Protein AF-Q4JC63-F1 (afdb_monomer)

Solvent-accessible surface area (backbone atoms only — not comparable to full-atom values): 6860 Å² total; per-residue (Å²): 134,85,79,78,85,53,69,30,47,38,35,41,40,44,40,76,60,57,65,34,38,39,34,43,74,89,70,50,71,50,76,41,52,54,60,48,74,43,83,38,58,51,82,35,49,37,39,39,36,45,57,88,90,58,54,30,30,42,72,90,38,87,38,49,62,48,80,42,77,36,60,62,81,32,77,45,44,39,34,47,56,77,83,72,80,74,92,60,97,65,76,84,79,72,63,57,68,63,59,49,51,53,54,50,52,52,51,52,51,54,57,56,62,73,75,112

pLDDT: mean 79.86, std 16.29, range [41.41, 94.75]

Mean predicted aligned error: 13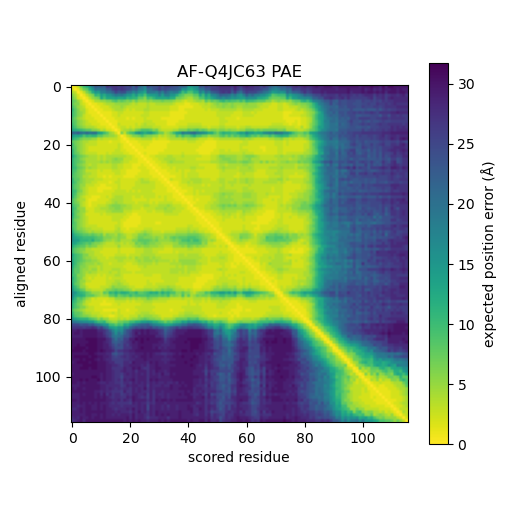.63 Å

Structure (mmCIF, N/CA/C/O backbone):
data_AF-Q4JC63-F1
#
_entry.id   AF-Q4JC63-F1
#
loop_
_atom_site.group_PDB
_atom_site.id
_atom_site.type_symbol
_atom_site.label_atom_id
_atom_site.label_alt_id
_atom_site.label_comp_id
_atom_site.label_asym_id
_atom_site.label_entity_id
_atom_site.label_seq_id
_atom_site.pdbx_PDB_ins_code
_atom_site.Cartn_x
_atom_site.Cartn_y
_atom_site.Cartn_z
_atom_site.occupancy
_atom_site.B_iso_or_equiv
_atom_site.auth_seq_id
_atom_site.auth_comp_id
_atom_site.auth_asym_id
_atom_site.auth_atom_id
_atom_site.pdbx_PDB_model_num
ATOM 1 N N . MET A 1 1 ? 24.803 -1.951 -22.164 1.00 42.22 1 MET A N 1
ATOM 2 C CA . MET A 1 1 ? 23.391 -1.746 -22.546 1.00 42.22 1 MET A CA 1
ATOM 3 C C . MET A 1 1 ? 22.654 -1.260 -21.311 1.00 42.22 1 MET A C 1
ATOM 5 O O . MET A 1 1 ? 22.538 -2.021 -20.363 1.00 42.22 1 MET A O 1
ATOM 9 N N . THR A 1 2 ? 22.259 0.009 -21.255 1.00 48.06 2 THR A N 1
ATOM 10 C CA . THR A 1 2 ? 21.401 0.523 -20.176 1.00 48.06 2 THR A CA 1
ATOM 11 C C . THR A 1 2 ? 19.957 0.215 -20.549 1.00 48.06 2 THR A C 1
ATOM 13 O O . THR A 1 2 ? 19.454 0.757 -21.531 1.00 48.06 2 THR A O 1
ATOM 16 N N . ALA A 1 3 ? 19.319 -0.710 -19.830 1.00 64.31 3 ALA A N 1
ATOM 17 C CA . ALA A 1 3 ? 17.908 -1.019 -20.036 1.00 64.31 3 ALA A CA 1
ATOM 18 C C . ALA A 1 3 ? 17.074 0.239 -19.752 1.00 64.31 3 ALA A C 1
ATOM 20 O O . ALA A 1 3 ? 17.228 0.861 -18.700 1.00 64.31 3 ALA A O 1
ATOM 21 N N . VAL A 1 4 ? 16.232 0.637 -20.707 1.00 70.69 4 V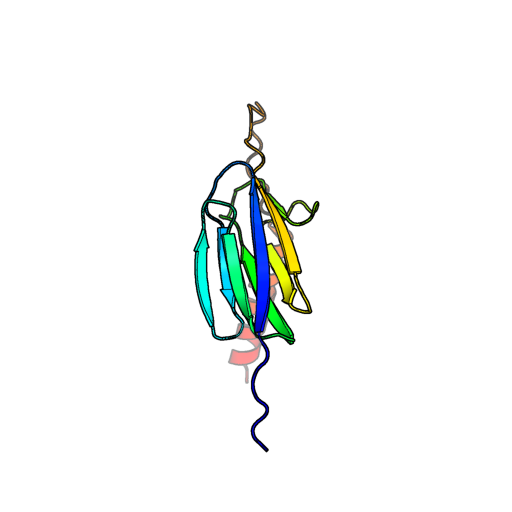AL A N 1
ATOM 22 C CA . VAL A 1 4 ? 15.282 1.735 -20.512 1.00 70.69 4 VAL A CA 1
ATOM 23 C C . VAL A 1 4 ? 14.217 1.240 -19.532 1.00 70.69 4 VAL A C 1
ATOM 25 O O . VAL A 1 4 ? 13.586 0.222 -19.820 1.00 70.69 4 VAL A O 1
ATOM 28 N N . PRO A 1 5 ? 14.024 1.894 -18.373 1.00 71.50 5 PRO A N 1
ATOM 29 C CA . PRO A 1 5 ? 12.995 1.482 -17.432 1.00 71.50 5 PRO A CA 1
ATOM 30 C C . PRO A 1 5 ? 11.616 1.651 -18.072 1.00 71.50 5 PRO A C 1
ATOM 32 O O . PRO A 1 5 ? 11.286 2.717 -18.593 1.00 71.50 5 PRO A O 1
ATOM 35 N N . THR A 1 6 ? 10.817 0.591 -18.033 1.00 88.38 6 THR A N 1
ATOM 36 C CA . THR A 1 6 ? 9.408 0.614 -18.425 1.00 88.38 6 THR A CA 1
ATOM 37 C C . THR A 1 6 ? 8.556 1.085 -17.250 1.00 88.38 6 THR A C 1
ATOM 39 O O . THR A 1 6 ? 8.883 0.839 -16.086 1.00 88.38 6 THR A O 1
ATOM 42 N N . TYR A 1 7 ? 7.469 1.793 -17.551 1.00 90.25 7 TYR A N 1
ATOM 43 C CA . TYR A 1 7 ? 6.519 2.307 -16.565 1.00 90.25 7 TYR A CA 1
ATOM 44 C C . TYR A 1 7 ? 5.124 1.775 -16.886 1.00 90.25 7 TYR A C 1
ATOM 46 O O . TYR A 1 7 ? 4.774 1.653 -18.059 1.00 90.25 7 TYR A O 1
ATOM 54 N N . VAL A 1 8 ? 4.354 1.463 -15.850 1.00 91.19 8 VAL A N 1
ATOM 55 C CA . VAL A 1 8 ? 2.973 0.974 -15.932 1.00 91.19 8 VAL A CA 1
ATOM 56 C C . VAL A 1 8 ? 2.078 1.777 -14.997 1.00 91.19 8 VAL A C 1
ATOM 58 O O . VAL A 1 8 ? 2.556 2.413 -14.049 1.00 91.19 8 VAL A O 1
ATOM 61 N N . ASP A 1 9 ? 0.778 1.752 -15.266 1.00 92.62 9 ASP A N 1
ATOM 62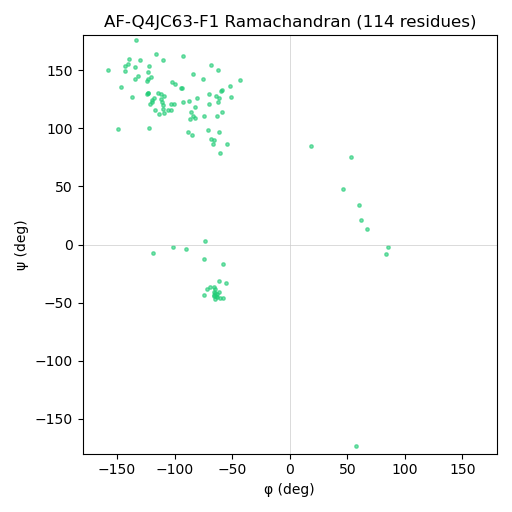 C CA . ASP A 1 9 ? -0.199 2.449 -14.448 1.00 92.62 9 ASP A CA 1
ATOM 63 C C . ASP A 1 9 ? -0.543 1.651 -13.182 1.00 92.62 9 ASP A C 1
ATOM 65 O O . ASP A 1 9 ? -0.956 0.492 -13.221 1.00 92.62 9 ASP A O 1
ATOM 69 N N . LEU A 1 10 ? -0.412 2.307 -12.031 1.00 93.38 10 LEU A N 1
ATOM 70 C CA . LEU A 1 10 ? -0.931 1.847 -10.751 1.00 93.38 10 LEU A CA 1
ATOM 71 C C . LEU A 1 10 ? -2.154 2.680 -10.384 1.00 93.38 10 LEU A C 1
ATOM 73 O O . LEU A 1 10 ? -2.041 3.875 -10.098 1.00 93.38 10 LEU A O 1
ATOM 77 N N . LYS A 1 11 ? -3.317 2.039 -10.306 1.00 94.75 11 LYS A N 1
ATOM 78 C CA . LYS A 1 11 ? -4.551 2.660 -9.827 1.00 94.75 11 LYS A CA 1
ATOM 79 C C . LYS A 1 11 ? -4.821 2.254 -8.384 1.00 94.75 11 LYS A C 1
ATOM 81 O O . LYS A 1 11 ? -5.016 1.080 -8.085 1.00 94.75 11 LYS A O 1
ATOM 86 N N . VAL A 1 12 ? -4.903 3.233 -7.491 1.00 93.69 12 VAL A N 1
ATOM 87 C CA . VAL A 1 12 ? -5.311 3.022 -6.099 1.00 93.69 12 VAL A CA 1
ATOM 88 C C . VAL A 1 12 ? -6.690 3.630 -5.911 1.00 93.69 12 VAL A C 1
ATOM 90 O O . VAL A 1 12 ? -6.862 4.842 -6.009 1.00 93.69 12 VAL A O 1
ATOM 93 N N . ILE A 1 13 ? -7.684 2.785 -5.668 1.00 93.94 13 ILE A N 1
ATOM 94 C CA . ILE A 1 13 ? -9.072 3.175 -5.431 1.00 93.94 13 ILE A CA 1
ATOM 95 C C . ILE A 1 13 ? -9.269 3.320 -3.925 1.00 93.94 13 ILE A C 1
ATOM 97 O O . ILE A 1 13 ? -9.042 2.367 -3.186 1.00 93.94 13 ILE A O 1
ATOM 101 N N . VAL A 1 14 ? -9.692 4.501 -3.471 1.00 92.94 14 VAL A N 1
ATOM 102 C CA . VAL A 1 14 ? -9.893 4.797 -2.045 1.00 92.94 14 VAL A CA 1
ATOM 103 C C . VAL A 1 14 ? -11.375 5.023 -1.771 1.00 92.94 14 VAL A C 1
ATOM 105 O O . VAL A 1 14 ? -11.945 6.030 -2.186 1.00 92.94 14 VAL A O 1
ATOM 108 N N . ASN A 1 15 ? -11.987 4.104 -1.028 1.00 91.44 15 ASN A N 1
ATOM 109 C CA . ASN A 1 15 ? -13.388 4.167 -0.626 1.00 91.44 15 ASN A CA 1
ATOM 110 C C . ASN A 1 15 ? -13.508 4.624 0.832 1.00 91.44 15 ASN A C 1
ATOM 112 O O . ASN A 1 15 ? -12.743 4.189 1.694 1.00 91.44 15 ASN A O 1
ATOM 116 N N . ASN A 1 16 ? -14.498 5.476 1.116 1.00 83.38 16 ASN A N 1
ATOM 117 C CA . ASN A 1 16 ? -14.779 6.042 2.445 1.00 83.38 16 ASN A CA 1
ATOM 118 C C . ASN A 1 16 ? -13.656 6.907 3.053 1.00 83.38 16 ASN A C 1
ATOM 120 O O . ASN A 1 16 ? -13.667 7.159 4.255 1.00 83.38 16 ASN A O 1
ATOM 124 N N . GLY A 1 17 ? -12.757 7.418 2.200 1.00 72.50 17 GLY A N 1
ATOM 125 C CA . GLY A 1 17 ? -12.014 8.668 2.392 1.00 72.50 17 GLY A CA 1
ATOM 126 C C . GLY A 1 17 ? -11.247 8.810 3.706 1.00 72.50 17 GLY A C 1
ATOM 127 O O . GLY A 1 17 ? -11.633 9.598 4.566 1.00 72.50 17 GLY A O 1
ATOM 128 N N . SER A 1 18 ? -10.111 8.125 3.818 1.00 80.81 18 SER A N 1
ATOM 129 C CA . SER A 1 18 ? -9.074 8.438 4.804 1.00 80.81 18 SER A CA 1
ATOM 130 C C . SER A 1 18 ? -7.703 8.438 4.127 1.00 80.81 18 SER A C 1
ATOM 132 O O . SER A 1 18 ? -7.589 8.201 2.924 1.00 80.81 18 SER A O 1
ATOM 134 N N . ASN A 1 19 ? -6.667 8.788 4.882 1.00 89.81 19 ASN A N 1
ATOM 135 C CA . ASN A 1 19 ? -5.321 8.909 4.352 1.00 89.81 19 ASN A CA 1
ATOM 136 C C . ASN A 1 19 ? -4.763 7.523 3.997 1.00 89.81 19 ASN A C 1
ATOM 138 O O . ASN A 1 19 ? -4.792 6.626 4.828 1.00 89.81 19 ASN A O 1
ATOM 142 N N . VAL A 1 20 ? -4.241 7.351 2.791 1.00 93.00 20 VAL A N 1
ATOM 143 C CA . VAL A 1 20 ? -3.534 6.149 2.344 1.00 93.00 20 VAL A CA 1
ATOM 144 C C . VAL A 1 20 ? -2.132 6.581 1.968 1.00 93.00 20 VAL A C 1
ATOM 146 O O . VAL A 1 20 ? -1.963 7.464 1.128 1.00 93.00 20 VAL A O 1
ATOM 149 N N . GLN A 1 21 ? -1.130 5.982 2.595 1.00 94.44 21 GLN A N 1
ATOM 150 C CA . GLN A 1 21 ? 0.260 6.213 2.244 1.00 94.44 21 GLN A CA 1
ATOM 151 C C . GLN A 1 21 ? 0.712 5.138 1.256 1.00 94.44 21 GLN A C 1
ATOM 153 O O . GLN A 1 21 ? 0.446 3.953 1.429 1.00 94.44 21 GLN A O 1
ATOM 158 N N . ILE A 1 22 ? 1.395 5.571 0.207 1.00 94.31 22 ILE A N 1
ATOM 159 C CA . ILE A 1 22 ? 1.952 4.732 -0.846 1.00 94.31 22 ILE A CA 1
ATOM 160 C C . ILE A 1 22 ? 3.449 5.001 -0.854 1.00 94.31 22 ILE A C 1
ATOM 162 O O . ILE A 1 22 ? 3.861 6.145 -1.024 1.00 94.31 22 ILE A O 1
ATOM 166 N N . ARG A 1 23 ? 4.266 3.973 -0.647 1.00 94.31 23 ARG A N 1
ATOM 167 C CA . ARG A 1 23 ? 5.727 4.043 -0.704 1.00 94.31 23 ARG A CA 1
ATOM 168 C C . ARG A 1 23 ? 6.229 3.197 -1.865 1.00 94.31 23 ARG A C 1
ATOM 170 O O . ARG A 1 23 ? 5.855 2.035 -1.991 1.00 94.31 23 ARG A O 1
ATOM 177 N N . PHE A 1 24 ? 7.087 3.786 -2.680 1.00 91.56 24 PHE A N 1
ATOM 178 C CA . PHE A 1 24 ? 7.695 3.156 -3.844 1.00 91.56 24 PHE A CA 1
ATOM 179 C C . PHE A 1 24 ? 9.047 2.523 -3.479 1.00 91.56 2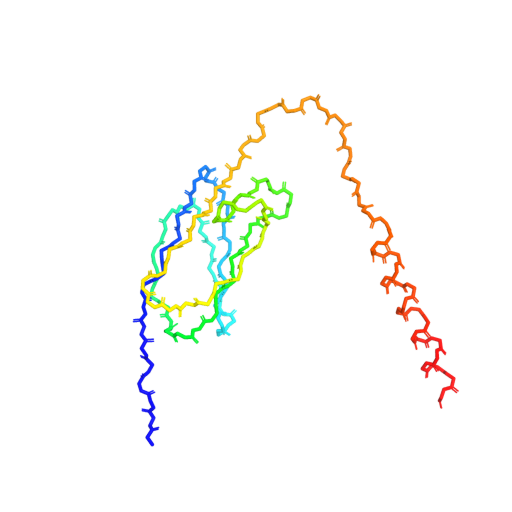4 PHE A C 1
ATOM 18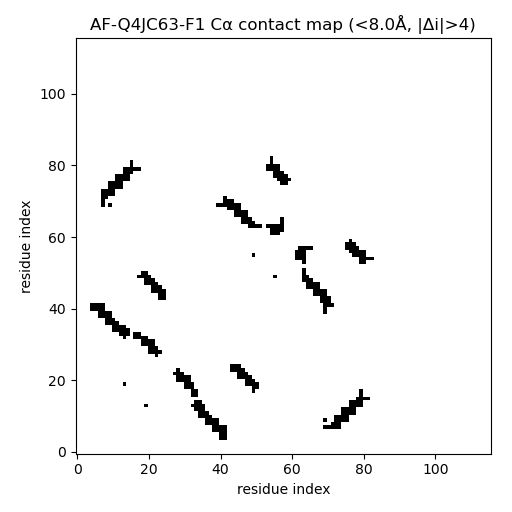1 O O . PHE A 1 24 ? 9.650 2.851 -2.453 1.00 91.56 24 PHE A O 1
ATOM 188 N N . ASP A 1 25 ? 9.530 1.621 -4.330 1.00 87.81 25 ASP A N 1
ATOM 189 C CA . ASP A 1 25 ? 10.809 0.908 -4.198 1.00 87.81 25 ASP A CA 1
ATOM 190 C C . ASP A 1 25 ? 12.026 1.837 -4.045 1.00 87.81 25 ASP A C 1
ATOM 192 O O . ASP A 1 25 ? 12.964 1.540 -3.309 1.00 87.81 25 ASP A O 1
ATOM 196 N N . ASN A 1 26 ? 11.984 3.004 -4.685 1.00 85.31 26 ASN A N 1
ATOM 197 C CA . ASN A 1 26 ? 13.004 4.046 -4.603 1.00 85.31 26 ASN A CA 1
ATOM 198 C C . ASN A 1 26 ? 13.005 4.821 -3.266 1.00 85.31 26 ASN A C 1
ATOM 200 O O . ASN A 1 26 ? 13.753 5.787 -3.120 1.00 85.31 26 ASN A O 1
ATOM 204 N N . GLY A 1 27 ? 12.147 4.446 -2.311 1.00 85.81 27 GLY A N 1
ATOM 205 C CA . GLY A 1 27 ? 12.014 5.072 -0.994 1.00 85.81 27 GLY A CA 1
ATOM 206 C C . GLY A 1 27 ? 11.128 6.321 -0.959 1.00 85.81 27 GLY A C 1
ATOM 207 O O . GLY A 1 27 ? 10.804 6.802 0.130 1.00 85.81 27 GLY A O 1
ATOM 208 N N . SER A 1 28 ? 10.696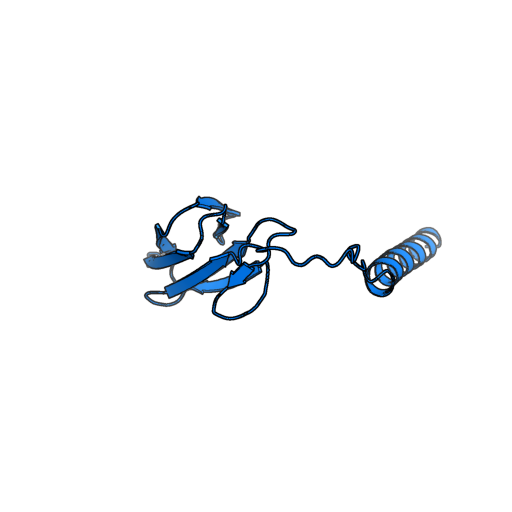 6.837 -2.113 1.00 90.44 28 SER A N 1
ATOM 209 C CA . SER A 1 28 ? 9.736 7.942 -2.170 1.00 90.44 28 SER A CA 1
ATOM 210 C C . SER A 1 28 ? 8.360 7.498 -1.676 1.00 90.44 28 SER A C 1
ATOM 212 O O . SER A 1 28 ? 8.012 6.315 -1.717 1.00 90.44 28 SER A O 1
ATOM 214 N N . TYR A 1 29 ? 7.566 8.444 -1.178 1.00 93.50 29 TYR A N 1
ATOM 215 C CA . TYR A 1 29 ? 6.212 8.161 -0.726 1.00 93.50 29 TYR A CA 1
ATOM 216 C C . TYR A 1 29 ? 5.257 9.305 -1.050 1.00 93.50 29 TYR A C 1
ATOM 218 O O . TYR A 1 29 ? 5.654 10.466 -1.140 1.00 93.50 29 TYR A O 1
ATOM 226 N N . ILE A 1 30 ? 3.983 8.962 -1.190 1.00 93.81 30 ILE A N 1
ATOM 227 C CA . ILE A 1 30 ? 2.880 9.893 -1.388 1.00 93.81 30 ILE A CA 1
ATOM 228 C C . ILE A 1 30 ? 1.718 9.515 -0.478 1.00 93.81 30 ILE A C 1
ATOM 230 O O . ILE A 1 30 ? 1.555 8.359 -0.092 1.00 93.81 30 ILE A O 1
ATOM 234 N N . SER A 1 31 ? 0.919 10.508 -0.113 1.00 94.25 31 SER A N 1
ATOM 235 C CA . SER A 1 31 ? -0.274 10.333 0.701 1.00 94.25 31 SER A CA 1
ATOM 236 C C . SER A 1 31 ? -1.484 10.773 -0.108 1.00 94.25 31 SER A C 1
ATOM 238 O O . SER A 1 31 ? -1.507 11.899 -0.605 1.00 94.25 31 SER A O 1
ATOM 240 N N . ILE A 1 32 ? -2.486 9.909 -0.234 1.00 94.06 32 ILE A N 1
ATOM 241 C CA . ILE A 1 32 ? -3.728 10.205 -0.950 1.00 94.06 32 ILE A CA 1
ATOM 242 C C . ILE A 1 32 ? -4.944 10.037 -0.054 1.00 94.06 32 ILE A C 1
ATOM 244 O O . ILE A 1 32 ? -4.934 9.261 0.894 1.00 94.06 32 ILE A O 1
ATOM 248 N N . LYS A 1 33 ? -6.016 10.764 -0.369 1.00 90.94 33 LYS A N 1
ATOM 249 C CA . LYS A 1 33 ? -7.318 10.652 0.315 1.00 90.94 33 LYS A CA 1
ATOM 250 C C . LYS A 1 33 ? -8.455 10.232 -0.618 1.00 90.94 33 LYS A C 1
ATOM 252 O O . LYS A 1 33 ? -9.568 9.991 -0.162 1.00 90.94 33 LYS A O 1
ATOM 257 N N . SER A 1 34 ? -8.179 10.166 -1.916 1.00 91.94 34 SER A N 1
ATOM 258 C CA . SER A 1 34 ? -9.129 9.837 -2.974 1.00 91.94 34 SER A CA 1
ATOM 259 C C . SER A 1 34 ? -8.465 8.941 -4.008 1.00 91.94 34 SER A C 1
ATOM 261 O O . SER A 1 34 ? -7.236 8.912 -4.120 1.00 91.94 34 SER A O 1
ATOM 263 N N . SER A 1 35 ? -9.290 8.229 -4.772 1.00 94.06 35 SER A N 1
ATOM 264 C CA . SER A 1 35 ? -8.830 7.365 -5.855 1.00 94.06 35 SER A CA 1
ATOM 265 C C . SER A 1 35 ? -7.883 8.114 -6.791 1.00 94.06 35 SER A C 1
ATOM 267 O O . SER A 1 35 ? -8.212 9.202 -7.259 1.00 94.06 35 SER A O 1
ATOM 269 N N . SER A 1 36 ? -6.704 7.545 -7.020 1.00 94.00 36 SER A N 1
ATOM 270 C CA . SER A 1 36 ? -5.607 8.176 -7.756 1.00 94.00 36 SER A CA 1
ATOM 271 C C . SER A 1 36 ? -4.900 7.156 -8.644 1.00 94.00 36 SER A C 1
ATOM 273 O O . SER A 1 36 ? -4.929 5.955 -8.367 1.00 94.00 36 SER A O 1
ATOM 275 N N . GLN A 1 37 ? -4.264 7.640 -9.708 1.00 94.25 37 GLN A N 1
ATOM 276 C CA . GLN A 1 37 ? -3.481 6.833 -10.639 1.00 94.25 37 GLN A CA 1
ATOM 277 C C . GLN A 1 37 ? -2.058 7.386 -10.727 1.00 94.25 37 GLN A C 1
ATOM 279 O O . GLN A 1 37 ? -1.865 8.602 -10.714 1.00 94.25 37 GLN A O 1
ATOM 284 N N . PHE A 1 38 ? -1.077 6.488 -10.796 1.00 90.69 38 PHE A N 1
ATOM 285 C CA . PHE A 1 38 ? 0.345 6.814 -10.806 1.00 90.69 38 PHE A CA 1
ATOM 286 C C . PHE A 1 38 ? 1.070 6.024 -11.885 1.00 90.69 38 PHE A C 1
ATOM 288 O O . PHE A 1 38 ? 0.818 4.834 -12.041 1.00 90.69 38 PHE A O 1
ATOM 295 N N . LEU A 1 39 ? 2.041 6.659 -12.537 1.00 91.69 39 LEU A N 1
ATOM 296 C CA . LEU A 1 39 ? 3.032 5.946 -13.335 1.00 91.69 39 LEU A CA 1
ATOM 297 C C . LEU A 1 39 ? 4.125 5.415 -12.412 1.00 91.69 39 LEU A C 1
ATOM 299 O O . LEU A 1 39 ? 4.824 6.185 -11.749 1.00 91.69 39 LEU A O 1
ATOM 303 N N . VAL A 1 40 ? 4.266 4.096 -12.372 1.00 91.19 40 VAL A N 1
ATOM 304 C CA . VAL A 1 40 ? 5.217 3.389 -11.511 1.00 91.19 40 VAL A CA 1
ATOM 305 C C . VAL A 1 40 ? 6.122 2.530 -12.377 1.00 91.19 40 VAL A C 1
ATOM 307 O O . VAL A 1 40 ? 5.722 2.060 -13.438 1.00 91.19 40 VAL A O 1
ATOM 310 N N . ARG A 1 41 ? 7.372 2.344 -11.955 1.00 90.00 41 ARG A N 1
ATOM 311 C CA . ARG A 1 41 ? 8.315 1.472 -12.658 1.00 90.00 41 ARG A CA 1
ATOM 312 C C . ARG A 1 41 ? 7.757 0.043 -12.718 1.00 90.00 41 ARG A C 1
ATOM 314 O O . ARG A 1 41 ? 7.322 -0.482 -11.694 1.00 90.00 41 ARG A O 1
ATOM 321 N N . ASN A 1 42 ? 7.785 -0.580 -13.892 1.00 90.06 42 ASN A N 1
ATOM 322 C CA . ASN A 1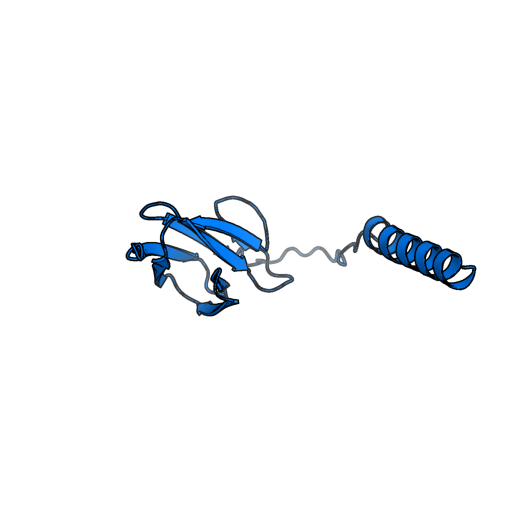 42 ? 7.423 -1.988 -14.038 1.00 90.06 42 ASN A CA 1
ATOM 323 C C . ASN A 1 42 ? 8.387 -2.875 -13.237 1.00 90.06 42 ASN A C 1
ATOM 325 O O . ASN A 1 42 ? 9.554 -2.520 -13.067 1.00 90.06 42 ASN A O 1
ATOM 329 N N . ASP A 1 43 ? 7.904 -4.020 -12.758 1.00 89.00 43 ASP A N 1
ATOM 330 C CA . ASP A 1 43 ? 8.690 -4.982 -11.976 1.00 89.00 43 ASP A CA 1
ATOM 331 C C . ASP A 1 43 ? 9.253 -4.387 -10.670 1.00 89.00 43 ASP A C 1
ATOM 333 O O . ASP A 1 43 ? 10.345 -4.737 -10.215 1.00 89.00 43 ASP A O 1
ATOM 337 N N . SER A 1 44 ? 8.501 -3.469 -10.055 1.00 90.31 44 SER A N 1
ATOM 338 C CA . SER A 1 44 ? 8.847 -2.835 -8.779 1.00 90.31 44 SER A CA 1
ATOM 339 C C . SER A 1 44 ? 7.843 -3.170 -7.677 1.00 90.31 44 SER A C 1
ATOM 341 O O . SER A 1 44 ? 6.735 -3.646 -7.932 1.00 90.31 44 SER A O 1
ATOM 343 N N . TYR A 1 45 ? 8.232 -2.921 -6.427 1.00 91.06 45 TYR A N 1
ATOM 344 C CA . TYR A 1 45 ? 7.349 -3.089 -5.277 1.00 91.06 45 TYR A CA 1
ATOM 345 C C . TYR A 1 45 ? 6.771 -1.756 -4.821 1.00 91.06 45 TYR A C 1
ATOM 347 O O . TYR A 1 45 ? 7.481 -0.755 -4.696 1.00 91.06 45 TYR A O 1
ATOM 355 N N . VAL A 1 46 ? 5.482 -1.775 -4.500 1.00 93.31 46 VAL A N 1
ATOM 356 C CA . VAL A 1 46 ? 4.780 -0.657 -3.880 1.00 93.31 46 VAL A CA 1
ATOM 357 C C . VAL A 1 46 ? 4.155 -1.114 -2.572 1.00 93.31 46 VAL A C 1
ATOM 359 O O . VAL A 1 46 ? 3.463 -2.129 -2.502 1.00 93.31 46 VAL A O 1
ATOM 362 N N . TYR A 1 47 ? 4.398 -0.337 -1.527 1.00 93.69 47 TYR A N 1
ATOM 363 C CA . TYR A 1 47 ? 3.880 -0.562 -0.189 1.00 93.69 47 TYR A CA 1
ATOM 364 C C . TYR A 1 47 ? 2.735 0.407 0.058 1.00 93.69 47 TYR A C 1
ATOM 366 O O . TYR A 1 47 ? 2.920 1.621 0.002 1.00 93.69 47 TYR A O 1
ATOM 374 N N . ILE A 1 48 ? 1.556 -0.124 0.343 1.00 93.81 48 ILE A N 1
ATOM 375 C CA . ILE A 1 48 ? 0.350 0.652 0.613 1.00 93.81 48 ILE A CA 1
ATOM 376 C C . ILE A 1 48 ? 0.009 0.463 2.081 1.00 93.81 48 ILE A C 1
ATOM 378 O O . ILE A 1 48 ? -0.113 -0.666 2.550 1.00 93.81 48 ILE A O 1
ATOM 382 N N . THR A 1 49 ? -0.134 1.559 2.814 1.00 92.50 49 THR A N 1
ATOM 383 C CA . THR A 1 49 ? -0.440 1.544 4.242 1.00 92.50 49 THR A CA 1
ATOM 384 C C . THR A 1 49 ? -1.584 2.491 4.566 1.00 92.50 49 THR A C 1
ATOM 386 O O . THR A 1 49 ? -1.743 3.562 3.975 1.00 92.50 49 THR A O 1
ATOM 389 N N . THR A 1 50 ? -2.399 2.093 5.534 1.00 90.81 50 THR A N 1
ATOM 390 C CA . THR A 1 50 ? -3.436 2.929 6.136 1.00 90.81 50 THR A CA 1
ATOM 391 C C . THR A 1 50 ? -3.049 3.292 7.574 1.00 90.81 50 THR A C 1
ATOM 393 O O . THR A 1 50 ? -2.217 2.612 8.179 1.00 90.81 50 THR A O 1
ATOM 396 N N . PRO A 1 51 ? -3.614 4.370 8.149 1.00 86.31 51 PRO A N 1
ATOM 397 C CA . PRO A 1 51 ? -3.363 4.772 9.523 1.00 86.31 51 PRO A CA 1
ATOM 398 C C . PRO A 1 51 ? -3.569 3.623 10.508 1.00 86.31 51 PRO A C 1
ATOM 400 O O . PRO A 1 51 ? -4.557 2.891 10.437 1.00 86.31 51 PRO A O 1
ATOM 403 N N . ILE A 1 52 ? -2.651 3.498 11.463 1.00 80.06 52 ILE A N 1
ATOM 404 C CA . ILE A 1 52 ? -2.769 2.526 12.551 1.00 80.06 52 ILE A CA 1
ATOM 405 C C . ILE A 1 52 ? -4.064 2.806 13.323 1.00 80.06 52 ILE A C 1
ATOM 407 O O . ILE A 1 52 ? -4.364 3.954 13.648 1.00 80.06 52 ILE A O 1
ATOM 411 N N . GLY A 1 53 ? -4.838 1.755 13.594 1.00 75.75 53 GLY A N 1
ATOM 412 C CA . GLY A 1 53 ? -6.135 1.856 14.268 1.00 75.75 53 GLY A CA 1
ATOM 413 C C . GLY A 1 53 ? -7.310 2.167 13.338 1.00 75.75 53 GLY A C 1
ATOM 414 O O . GLY A 1 53 ? -8.448 2.188 13.800 1.00 75.75 53 GLY A O 1
ATOM 415 N N . SER A 1 54 ? -7.075 2.364 12.036 1.00 81.12 54 SER A N 1
ATOM 416 C CA . SER A 1 54 ? -8.166 2.358 11.062 1.00 81.12 54 SER A CA 1
ATOM 417 C C . SER A 1 54 ? -8.643 0.926 10.795 1.00 81.12 54 SER A C 1
ATOM 419 O O . SER A 1 54 ? -7.852 -0.015 10.771 1.00 81.12 54 SER A O 1
ATOM 421 N N . ASN A 1 55 ? -9.956 0.754 10.624 1.00 86.75 55 ASN A N 1
ATOM 422 C CA . ASN A 1 55 ? -10.519 -0.498 10.132 1.00 86.75 55 ASN A CA 1
ATOM 423 C C . ASN A 1 55 ? -10.539 -0.431 8.603 1.00 86.75 55 ASN A C 1
ATOM 425 O O . ASN A 1 55 ? -11.410 0.215 8.015 1.00 86.75 55 ASN A O 1
ATOM 429 N N . SER A 1 56 ? -9.526 -1.007 7.964 1.00 88.19 56 SER A N 1
ATOM 430 C CA . SER A 1 56 ? -9.332 -0.943 6.519 1.00 88.19 56 SER A CA 1
ATOM 431 C C . SER A 1 56 ? -9.328 -2.330 5.887 1.00 88.19 56 SER A C 1
ATOM 433 O O . SER A 1 56 ? -8.852 -3.319 6.444 1.00 88.19 56 SER A O 1
ATOM 435 N N . ILE A 1 57 ? -9.892 -2.383 4.686 1.00 89.25 57 ILE A N 1
ATOM 436 C CA . ILE A 1 57 ? -9.918 -3.557 3.829 1.00 89.25 57 ILE A CA 1
ATOM 437 C C . ILE A 1 57 ? -9.139 -3.201 2.568 1.00 89.25 57 ILE A C 1
ATOM 439 O O . ILE A 1 57 ? -9.556 -2.320 1.814 1.00 89.25 57 ILE A O 1
ATOM 443 N N . ILE A 1 58 ? -8.019 -3.881 2.335 1.00 90.12 58 ILE A N 1
ATOM 444 C CA . ILE A 1 58 ? -7.201 -3.725 1.131 1.00 90.12 58 ILE A CA 1
ATOM 445 C C . ILE A 1 58 ? -7.325 -4.999 0.299 1.00 90.12 58 ILE A C 1
ATOM 447 O O . ILE A 1 58 ? -7.058 -6.086 0.804 1.00 90.12 58 ILE A O 1
ATOM 451 N N . ASN A 1 59 ? -7.766 -4.885 -0.957 1.00 90.12 59 ASN A N 1
ATOM 452 C CA . ASN A 1 59 ? -8.011 -6.024 -1.854 1.00 90.12 59 ASN A CA 1
ATOM 453 C C . ASN A 1 59 ? -8.804 -7.160 -1.180 1.00 90.12 59 ASN A C 1
ATOM 455 O O . ASN A 1 59 ? -8.452 -8.332 -1.268 1.00 90.12 59 ASN A O 1
ATOM 459 N N . ASN A 1 60 ? -9.895 -6.788 -0.502 1.00 86.25 60 ASN A N 1
ATOM 460 C CA . ASN A 1 60 ? -10.798 -7.703 0.201 1.00 86.25 60 ASN A CA 1
ATOM 461 C C . ASN A 1 60 ? -10.196 -8.413 1.434 1.00 86.25 60 ASN A C 1
ATOM 463 O O . ASN A 1 60 ? -10.798 -9.343 1.963 1.00 86.25 60 ASN A O 1
ATOM 467 N N . VAL A 1 61 ? -9.038 -7.960 1.920 1.00 86.69 61 VAL A N 1
ATOM 468 C CA . VAL A 1 61 ? -8.391 -8.453 3.143 1.00 86.69 61 VAL A CA 1
ATOM 469 C C . VAL A 1 61 ? -8.417 -7.358 4.205 1.00 86.69 61 VAL A C 1
ATOM 471 O O . VAL A 1 61 ? -8.018 -6.228 3.936 1.00 86.69 61 VAL A O 1
ATOM 474 N N . SER A 1 62 ? -8.870 -7.681 5.418 1.00 88.88 62 SER A N 1
ATOM 475 C CA . SER A 1 62 ? -8.821 -6.764 6.566 1.00 88.88 62 SER A CA 1
ATOM 476 C C . SER A 1 62 ? -7.375 -6.597 7.036 1.00 88.88 62 SER A C 1
ATOM 478 O O . SER A 1 62 ? -6.843 -7.454 7.739 1.00 88.88 62 SER A O 1
ATOM 480 N N . THR A 1 63 ? -6.719 -5.517 6.618 1.00 87.69 63 THR A N 1
ATOM 481 C CA . THR A 1 63 ? -5.306 -5.244 6.909 1.00 87.69 63 THR A CA 1
ATOM 482 C C . THR A 1 63 ? -5.004 -3.757 6.786 1.00 87.69 63 THR A C 1
ATOM 484 O O . THR A 1 63 ? -5.575 -3.067 5.948 1.00 87.69 63 THR A O 1
ATOM 487 N N . ASN A 1 64 ? -4.031 -3.287 7.569 1.00 88.56 64 ASN A N 1
ATOM 488 C CA . ASN A 1 64 ? -3.527 -1.916 7.499 1.00 88.56 64 ASN A CA 1
ATOM 489 C C . ASN A 1 64 ? -2.350 -1.733 6.531 1.00 88.56 64 ASN A C 1
ATOM 491 O O . ASN A 1 64 ? -1.861 -0.617 6.353 1.00 88.56 64 ASN A O 1
ATOM 495 N N . PHE A 1 65 ? -1.859 -2.818 5.934 1.00 90.75 65 PHE A N 1
ATOM 496 C CA . PHE A 1 65 ? -0.752 -2.780 4.989 1.00 90.75 65 PHE A CA 1
ATOM 497 C C . PHE A 1 65 ? -0.946 -3.791 3.860 1.00 90.75 65 PHE A C 1
ATOM 499 O O . PHE A 1 65 ? -1.527 -4.860 4.052 1.00 90.75 65 PHE A O 1
ATOM 506 N N . TYR A 1 66 ? -0.415 -3.458 2.691 1.00 91.81 66 TYR A N 1
ATOM 507 C CA . TYR A 1 66 ? -0.420 -4.303 1.509 1.00 91.81 66 TYR A CA 1
ATOM 508 C C . TYR A 1 66 ? 0.855 -4.068 0.703 1.00 91.81 66 TYR A C 1
ATOM 510 O O . TYR A 1 66 ? 1.271 -2.926 0.507 1.00 91.81 66 TYR A O 1
ATOM 518 N N . ILE A 1 67 ? 1.482 -5.150 0.250 1.00 92.69 67 ILE A N 1
ATOM 519 C CA . ILE A 1 67 ? 2.665 -5.098 -0.609 1.00 92.69 67 ILE A CA 1
ATOM 520 C C . ILE A 1 67 ? 2.232 -5.592 -1.979 1.00 92.69 67 ILE A C 1
ATOM 522 O O . ILE A 1 67 ? 1.761 -6.720 -2.112 1.00 92.69 67 ILE A O 1
ATOM 526 N N . LEU A 1 68 ? 2.387 -4.741 -2.983 1.00 92.25 68 LEU A N 1
ATOM 527 C CA . LEU A 1 68 ? 2.069 -5.048 -4.365 1.00 92.25 68 LEU A CA 1
ATOM 528 C C . LEU A 1 68 ? 3.363 -5.175 -5.164 1.00 92.25 68 LEU A C 1
ATOM 530 O O . LEU A 1 68 ? 4.182 -4.257 -5.158 1.00 92.25 68 LEU A O 1
ATOM 534 N N . PHE A 1 69 ? 3.513 -6.282 -5.885 1.00 91.06 69 PHE A N 1
ATOM 535 C CA . PHE A 1 69 ? 4.461 -6.364 -6.991 1.00 91.06 69 PHE A CA 1
ATOM 536 C C . PHE A 1 69 ? 3.773 -5.839 -8.252 1.00 91.06 69 PHE A C 1
ATOM 538 O O . PHE A 1 69 ? 2.778 -6.407 -8.703 1.00 91.06 69 PHE A O 1
ATOM 545 N N . VAL A 1 70 ? 4.255 -4.712 -8.766 1.00 89.88 70 VAL A N 1
ATOM 546 C CA . VAL A 1 70 ? 3.635 -3.991 -9.876 1.00 89.88 70 VAL A CA 1
ATOM 547 C C . VAL A 1 70 ? 4.076 -4.632 -11.186 1.00 89.88 70 VAL A C 1
ATOM 549 O O . VAL A 1 70 ? 5.228 -4.504 -11.599 1.00 89.88 70 VAL A O 1
ATOM 552 N N . THR A 1 71 ? 3.136 -5.313 -11.837 1.00 87.12 71 THR A N 1
ATOM 553 C CA . THR A 1 71 ? 3.298 -5.880 -13.180 1.00 87.12 71 THR A CA 1
ATOM 554 C C . THR A 1 71 ? 2.026 -5.610 -13.969 1.00 87.12 71 THR A C 1
ATOM 556 O O . THR A 1 71 ? 0.936 -5.935 -13.498 1.00 87.12 71 THR A O 1
ATOM 559 N N . ASN A 1 72 ? 2.151 -5.011 -15.157 1.00 80.12 72 ASN A N 1
ATOM 560 C CA . ASN A 1 72 ? 1.007 -4.528 -15.949 1.00 80.12 72 ASN A CA 1
ATOM 561 C C . ASN A 1 72 ? 0.130 -3.506 -15.182 1.00 80.12 72 ASN A C 1
ATOM 563 O O . ASN A 1 72 ? 0.483 -3.070 -14.082 1.00 80.12 72 ASN A O 1
ATOM 567 N N . ASP A 1 73 ? -1.010 -3.119 -15.765 1.00 81.25 73 ASP A N 1
ATOM 568 C CA . ASP A 1 73 ? -1.969 -2.183 -15.161 1.00 81.25 73 ASP A CA 1
ATOM 569 C C . ASP A 1 73 ? -2.526 -2.749 -13.846 1.00 81.25 73 ASP A C 1
ATOM 571 O O . ASP A 1 73 ? -3.446 -3.571 -13.815 1.00 81.25 73 ASP A O 1
ATOM 575 N N . SER A 1 74 ? -1.927 -2.327 -12.734 1.00 88.25 74 SER A N 1
ATOM 576 C CA . SER A 1 74 ? -2.204 -2.869 -11.407 1.00 88.25 74 SER A CA 1
ATOM 577 C C . SER A 1 74 ? -3.268 -2.031 -10.705 1.00 88.25 74 SER A C 1
ATOM 579 O O . SER A 1 74 ? -3.195 -0.801 -10.682 1.00 88.25 74 SER A O 1
ATOM 581 N N . VAL A 1 75 ? -4.251 -2.684 -10.081 1.00 91.62 75 VAL A N 1
ATOM 582 C CA . VAL A 1 75 ? -5.337 -2.006 -9.358 1.00 91.62 75 VAL A CA 1
ATOM 583 C C . VAL A 1 75 ? -5.385 -2.480 -7.910 1.00 91.62 75 VAL A C 1
ATOM 585 O O . VAL A 1 75 ? -5.396 -3.680 -7.639 1.00 91.62 75 VAL A O 1
ATOM 588 N N . VAL A 1 76 ? -5.438 -1.532 -6.974 1.00 92.06 76 VAL A N 1
ATOM 589 C CA . VAL A 1 76 ? -5.593 -1.807 -5.542 1.00 92.06 76 VAL A CA 1
ATOM 590 C C . VAL A 1 76 ? -6.805 -1.077 -4.998 1.00 92.06 76 VAL A C 1
ATOM 592 O O . VAL A 1 76 ? -6.932 0.137 -5.149 1.00 92.06 76 VAL A O 1
ATOM 595 N N . ASN A 1 77 ? -7.663 -1.813 -4.298 1.00 91.69 77 ASN A N 1
ATOM 596 C CA . ASN A 1 77 ? -8.850 -1.274 -3.656 1.00 91.69 77 ASN A CA 1
ATOM 597 C C . ASN A 1 77 ? -8.604 -1.150 -2.158 1.00 91.69 77 ASN A C 1
ATOM 599 O O . ASN A 1 77 ? -8.462 -2.157 -1.471 1.00 91.69 77 ASN A O 1
ATOM 603 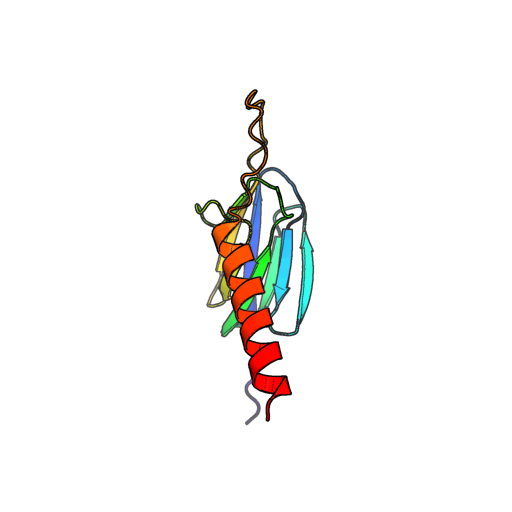N N . VAL A 1 78 ? -8.608 0.078 -1.653 1.00 91.31 78 VAL A N 1
ATOM 604 C CA . VAL A 1 78 ? -8.501 0.404 -0.232 1.00 91.31 78 VAL A CA 1
ATOM 605 C C . VAL A 1 78 ? -9.846 0.941 0.232 1.00 91.31 78 VAL A C 1
ATOM 607 O O . VAL A 1 78 ? -10.309 1.979 -0.233 1.00 91.31 78 VAL A O 1
ATOM 610 N N . THR A 1 79 ? -10.492 0.241 1.155 1.00 90.81 79 THR A N 1
ATOM 611 C CA . THR A 1 79 ? -11.795 0.628 1.697 1.00 90.81 79 THR A CA 1
ATOM 612 C C . THR A 1 79 ? -11.691 0.846 3.190 1.00 90.81 79 THR A C 1
ATOM 614 O O . THR A 1 79 ? -11.294 -0.053 3.924 1.00 90.81 79 THR A O 1
ATOM 617 N N . PHE A 1 80 ? -12.085 2.030 3.647 1.00 89.00 80 PHE A N 1
ATOM 618 C CA . PHE A 1 80 ? -12.216 2.313 5.068 1.00 89.00 80 PHE A CA 1
ATOM 619 C C . PHE A 1 80 ? -13.608 1.910 5.548 1.00 89.00 80 PHE A C 1
ATOM 621 O O . PHE A 1 80 ? -14.631 2.371 5.034 1.00 89.00 80 PHE A O 1
ATOM 628 N N . VAL A 1 81 ? -13.664 1.041 6.545 1.00 85.31 81 VAL A N 1
ATOM 629 C CA . VAL A 1 81 ? -14.908 0.677 7.211 1.00 85.31 81 VAL A CA 1
ATOM 630 C C . VAL A 1 81 ? -15.129 1.705 8.311 1.00 85.31 81 VAL A C 1
ATOM 632 O O . VAL A 1 81 ? -14.404 1.736 9.306 1.00 85.31 81 VAL A O 1
ATOM 635 N N . LYS A 1 82 ? -16.114 2.592 8.123 1.00 72.62 82 LYS A N 1
ATOM 636 C CA . LYS A 1 82 ? -16.549 3.484 9.201 1.00 72.62 82 LYS A CA 1
ATOM 637 C C . LYS A 1 82 ? -17.081 2.606 10.326 1.00 72.62 82 LYS A C 1
ATOM 639 O O . LYS A 1 82 ? -18.008 1.831 10.107 1.00 72.62 82 LYS A O 1
ATOM 644 N N . SER A 1 83 ? -16.512 2.732 11.518 1.00 61.59 83 SER A N 1
ATOM 645 C CA . SER A 1 83 ? -17.106 2.175 12.727 1.00 61.59 83 SER A CA 1
ATOM 646 C C . SER A 1 83 ? -18.402 2.939 13.007 1.00 61.59 83 SER A C 1
ATOM 648 O O . SER A 1 83 ? -18.388 3.954 13.698 1.00 61.59 83 SER A O 1
ATOM 650 N N . HIS A 1 84 ? -19.519 2.513 12.419 1.00 46.69 84 HIS A N 1
ATOM 651 C CA . HIS A 1 84 ? -20.822 2.888 12.948 1.00 46.69 84 HIS A CA 1
ATOM 652 C C . HIS A 1 84 ? -21.016 2.053 14.217 1.00 46.69 84 HIS A C 1
ATOM 654 O O . HIS A 1 84 ? -21.072 0.832 14.126 1.00 46.69 84 HIS A O 1
ATOM 660 N N . GLU A 1 85 ? -20.985 2.721 15.374 1.00 47.19 85 GLU A N 1
ATOM 661 C CA . GLU A 1 85 ? -21.262 2.218 16.729 1.00 47.19 85 GLU A CA 1
ATOM 662 C C . GLU A 1 85 ? -21.200 0.693 16.924 1.00 47.19 85 GLU A C 1
ATOM 664 O O . GLU A 1 85 ? -22.218 0.006 16.972 1.00 47.19 85 GLU A O 1
ATOM 669 N N . LEU A 1 86 ? -20.000 0.163 17.160 1.00 41.41 86 LEU A N 1
ATOM 670 C CA . LEU A 1 86 ? -19.895 -0.960 18.084 1.00 41.41 86 LEU A CA 1
ATOM 671 C C . LEU A 1 86 ? -19.799 -0.347 19.479 1.00 41.41 86 LEU A C 1
ATOM 673 O O . LEU A 1 86 ? -18.719 0.023 19.938 1.00 41.41 86 LEU A O 1
ATOM 677 N N . ASN A 1 87 ? -20.949 -0.224 20.145 1.00 44.06 87 ASN A N 1
ATOM 678 C CA . ASN A 1 87 ? -21.000 -0.223 21.603 1.00 44.06 87 ASN A CA 1
ATOM 679 C C . ASN A 1 87 ? -20.447 -1.565 22.091 1.00 44.06 87 ASN A C 1
ATOM 681 O O . ASN A 1 87 ? -21.176 -2.491 22.425 1.00 44.06 87 ASN A O 1
ATOM 685 N N . SER A 1 88 ? -19.131 -1.682 22.094 1.00 42.19 88 SER A N 1
ATOM 686 C CA . SER A 1 88 ? -18.412 -2.698 22.831 1.00 42.19 88 SER A CA 1
ATOM 687 C C . SER A 1 88 ? -17.085 -2.078 23.213 1.00 42.19 88 SER A C 1
ATOM 689 O O . SER A 1 88 ? -16.153 -1.979 22.416 1.00 42.19 88 SER A O 1
ATOM 691 N N . SER A 1 89 ? -17.033 -1.618 24.455 1.00 46.16 89 SER A N 1
ATOM 692 C CA . SER A 1 89 ? -15.809 -1.389 25.199 1.00 46.16 89 SER A CA 1
ATOM 693 C C . SER A 1 89 ? -14.978 -2.675 25.206 1.00 46.16 89 SER A C 1
ATOM 695 O O . SER A 1 89 ? -15.079 -3.491 26.119 1.00 46.16 89 SER A O 1
ATOM 697 N N . SER A 1 90 ? -14.169 -2.880 24.177 1.00 44.16 90 SER A N 1
ATOM 698 C CA . SER A 1 90 ? -13.069 -3.830 24.211 1.00 44.16 90 SER A CA 1
ATOM 699 C C . SER A 1 90 ? -11.808 -3.044 23.906 1.00 44.16 90 SER A C 1
ATOM 701 O O . SER A 1 90 ? -11.536 -2.694 22.757 1.00 44.16 90 SER A O 1
ATOM 703 N N . SER A 1 91 ? -11.072 -2.718 24.967 1.00 49.88 91 SER A N 1
ATOM 704 C CA . SER A 1 91 ? -9.689 -2.260 24.889 1.00 49.88 91 SER A CA 1
ATOM 705 C C . SER A 1 91 ? -8.919 -3.127 23.887 1.00 49.88 91 SER A C 1
ATOM 707 O O . SER A 1 91 ? -9.148 -4.340 23.866 1.00 49.88 91 SER A O 1
ATOM 709 N N . PRO A 1 92 ? -8.011 -2.564 23.070 1.00 46.31 92 PRO A N 1
ATOM 710 C CA . PRO A 1 92 ? -7.196 -3.378 22.185 1.00 46.31 92 PRO A CA 1
ATOM 711 C C . PRO A 1 92 ? -6.408 -4.362 23.050 1.00 46.31 92 PRO A C 1
ATOM 713 O O . PRO A 1 92 ? -5.563 -3.960 23.853 1.00 46.31 92 PRO A O 1
ATOM 716 N N . SER A 1 93 ? -6.706 -5.652 22.916 1.00 51.00 93 SER A N 1
ATOM 717 C CA . SER A 1 93 ? -5.859 -6.707 23.448 1.00 51.00 93 SER A CA 1
ATOM 718 C C . SER A 1 93 ? -4.575 -6.682 22.631 1.00 51.00 93 SER A C 1
ATOM 720 O O . SER A 1 93 ? -4.477 -7.285 21.564 1.00 51.00 93 SER A O 1
ATOM 722 N N . VAL A 1 94 ? -3.598 -5.905 23.093 1.00 50.44 94 VAL A N 1
ATOM 723 C CA . VAL A 1 94 ? -2.218 -6.080 22.659 1.00 50.44 94 VAL A CA 1
ATOM 724 C C . VAL A 1 94 ? -1.836 -7.468 23.144 1.00 50.44 94 VAL A C 1
ATOM 726 O O . VAL A 1 94 ? -1.774 -7.697 24.352 1.00 50.44 94 VAL A O 1
ATOM 729 N N . ASP A 1 95 ? -1.654 -8.402 22.215 1.00 49.31 95 ASP A N 1
ATOM 730 C CA . ASP A 1 95 ? -1.210 -9.754 22.531 1.00 49.31 95 ASP A CA 1
ATOM 731 C C . ASP A 1 95 ? 0.220 -9.661 23.086 1.00 49.31 95 ASP A C 1
ATOM 733 O O . ASP A 1 95 ? 1.225 -9.654 22.368 1.00 49.31 95 ASP A O 1
ATOM 737 N N . LEU A 1 96 ? 0.301 -9.504 24.409 1.00 50.78 96 LEU A N 1
ATOM 738 C CA . LEU A 1 96 ? 1.520 -9.309 25.193 1.00 50.78 96 LEU A CA 1
ATOM 739 C C . LEU A 1 96 ? 2.507 -10.474 25.005 1.00 50.78 96 LEU A C 1
ATOM 741 O O . LEU A 1 96 ? 3.697 -10.329 25.269 1.00 50.78 96 LEU A O 1
ATOM 745 N N . LEU A 1 97 ? 2.025 -11.608 24.491 1.00 53.22 97 LEU A N 1
ATOM 746 C CA . LEU A 1 97 ? 2.816 -12.786 24.160 1.00 53.22 97 LEU A CA 1
ATOM 747 C C . LEU A 1 97 ? 3.798 -12.522 23.004 1.00 53.22 97 LEU A C 1
ATOM 749 O O . LEU A 1 97 ? 4.954 -12.928 23.094 1.00 53.22 97 LEU A O 1
ATOM 753 N N . GLY A 1 98 ? 3.396 -11.789 21.958 1.00 49.69 98 GLY A N 1
ATOM 754 C CA . GLY A 1 98 ? 4.268 -11.502 20.809 1.00 49.69 98 GLY A CA 1
ATOM 755 C C . GLY A 1 98 ? 5.346 -10.458 21.118 1.00 49.69 98 GLY A C 1
ATOM 756 O O . GLY A 1 98 ? 6.520 -10.640 20.793 1.00 49.69 98 GLY A O 1
ATOM 757 N N . VAL A 1 99 ? 4.963 -9.382 21.812 1.00 59.25 99 VAL A N 1
ATOM 758 C CA . VAL A 1 99 ? 5.895 -8.323 22.239 1.00 59.25 99 VAL A CA 1
ATOM 759 C C . VAL A 1 99 ? 6.808 -8.822 23.367 1.00 59.25 99 VAL A C 1
ATOM 761 O O . VAL A 1 99 ? 8.007 -8.546 23.355 1.00 59.25 99 VAL A O 1
ATOM 764 N N . GLY A 1 100 ? 6.279 -9.618 24.302 1.00 58.31 100 GLY A N 1
ATOM 765 C CA . GLY A 1 100 ? 7.038 -10.199 25.411 1.00 58.31 100 GLY A CA 1
ATOM 766 C C . GLY A 1 100 ? 8.143 -11.150 24.951 1.00 58.31 100 GLY A C 1
ATOM 767 O O . GLY A 1 100 ? 9.271 -11.050 25.432 1.00 58.31 100 GLY A O 1
ATOM 768 N N . LEU A 1 101 ? 7.872 -12.012 23.964 1.00 65.62 101 LEU A N 1
ATOM 769 C CA . LEU A 1 101 ? 8.893 -12.901 23.397 1.00 65.62 101 LEU A CA 1
ATOM 770 C C . LEU A 1 101 ? 10.014 -12.124 22.686 1.00 65.62 101 LEU A C 1
ATOM 772 O O . LEU A 1 101 ? 11.186 -12.472 22.835 1.00 65.62 101 LEU A O 1
ATOM 776 N N . GLY A 1 102 ? 9.679 -11.043 21.972 1.00 66.19 102 GLY A N 1
ATOM 777 C CA . GLY A 1 102 ? 10.665 -10.195 21.294 1.00 66.19 102 GLY A CA 1
ATOM 778 C C . GLY A 1 102 ? 11.620 -9.486 22.261 1.00 66.19 102 GLY A C 1
ATOM 779 O O . GLY A 1 102 ? 12.836 -9.495 22.056 1.00 66.19 102 GLY A O 1
ATOM 780 N N . VAL A 1 103 ? 11.093 -8.924 23.356 1.00 74.81 103 VAL A N 1
ATOM 781 C CA . VAL A 1 103 ? 11.912 -8.258 24.386 1.00 74.81 103 VAL A CA 1
ATOM 782 C C . VAL A 1 103 ? 12.764 -9.273 25.160 1.00 74.81 103 VAL A C 1
ATOM 784 O O . VAL A 1 103 ? 13.928 -8.993 25.449 1.00 74.81 103 VAL A O 1
ATOM 787 N N . MET A 1 104 ? 12.243 -10.476 25.431 1.00 77.31 104 MET A N 1
ATOM 788 C CA . MET A 1 104 ? 13.004 -11.549 26.088 1.00 77.31 104 MET A CA 1
ATOM 789 C C . MET A 1 104 ? 14.158 -12.063 25.221 1.00 77.31 104 MET A C 1
ATOM 791 O O . MET A 1 104 ? 15.273 -12.216 25.721 1.00 77.31 104 MET A O 1
ATOM 795 N N . ALA A 1 105 ? 13.937 -12.271 23.919 1.00 77.62 105 ALA A N 1
ATOM 796 C CA . ALA A 1 105 ? 14.999 -12.668 22.994 1.00 77.62 105 ALA A CA 1
ATOM 797 C C . ALA A 1 105 ? 16.110 -11.605 22.909 1.00 77.62 105 ALA A C 1
ATOM 799 O O . ALA A 1 105 ? 17.297 -11.942 22.940 1.00 77.62 105 ALA A O 1
ATOM 800 N N . LEU A 1 106 ? 15.738 -10.319 22.879 1.00 80.00 106 LEU A N 1
ATOM 801 C CA . LEU A 1 106 ? 16.692 -9.210 22.887 1.00 80.00 106 LEU A CA 1
ATOM 802 C C . LEU A 1 106 ? 17.492 -9.144 24.200 1.00 80.00 106 LEU A C 1
ATOM 804 O O . LEU A 1 106 ? 18.708 -8.948 24.168 1.00 80.00 106 LEU A O 1
ATOM 808 N N . ALA A 1 107 ? 16.842 -9.353 25.348 1.00 80.31 107 ALA A N 1
ATOM 809 C CA . ALA A 1 107 ? 17.508 -9.383 26.649 1.00 80.31 107 ALA A CA 1
ATOM 810 C C . ALA A 1 107 ? 18.515 -10.543 26.755 1.00 80.31 107 ALA A C 1
ATOM 812 O O . ALA A 1 107 ? 19.656 -10.329 27.168 1.00 80.31 107 ALA A O 1
ATOM 813 N N . ILE A 1 108 ? 18.132 -11.750 26.322 1.00 82.81 108 ILE A N 1
ATOM 814 C CA . ILE A 1 108 ? 19.022 -12.922 26.286 1.00 82.81 108 ILE A CA 1
ATOM 815 C C . ILE A 1 108 ? 20.222 -12.660 25.367 1.00 82.81 108 ILE A C 1
ATOM 817 O O . ILE A 1 108 ? 21.363 -12.895 25.767 1.00 82.81 108 ILE A O 1
ATOM 821 N N . TYR A 1 109 ? 19.990 -12.115 24.169 1.00 84.62 109 TYR A N 1
ATOM 822 C CA . TYR A 1 109 ? 21.059 -11.772 23.229 1.00 84.62 109 TYR A CA 1
ATOM 823 C C . TYR A 1 109 ? 22.074 -10.792 23.835 1.00 84.62 109 TYR A C 1
ATOM 825 O O . TYR A 1 109 ? 23.282 -11.012 23.741 1.00 84.62 109 TYR A O 1
ATOM 833 N N . LEU A 1 110 ? 21.603 -9.733 24.503 1.00 82.88 110 LEU A N 1
ATOM 834 C CA . LEU A 1 110 ? 22.479 -8.744 25.136 1.00 82.88 110 LEU A CA 1
ATOM 835 C C . LEU A 1 110 ? 23.292 -9.329 26.301 1.00 82.88 110 LEU A C 1
ATOM 837 O O . LEU A 1 110 ? 24.459 -8.968 26.461 1.00 82.88 110 LEU A O 1
ATOM 841 N N . ILE A 1 111 ? 22.715 -10.243 27.088 1.00 82.62 111 ILE A N 1
ATOM 842 C CA . ILE A 1 111 ? 23.424 -10.934 28.179 1.00 82.62 111 ILE A CA 1
ATOM 843 C C . ILE A 1 111 ? 24.533 -11.835 27.624 1.00 82.62 111 ILE A C 1
ATOM 845 O O . ILE A 1 111 ? 25.646 -11.816 28.149 1.00 82.62 111 ILE A O 1
ATOM 849 N N . ILE A 1 112 ? 24.251 -12.595 26.561 1.00 79.44 112 ILE A N 1
ATOM 850 C CA . ILE A 1 112 ? 25.240 -13.472 25.919 1.00 79.44 112 ILE A CA 1
ATOM 851 C C . ILE A 1 112 ? 26.364 -12.638 25.295 1.00 79.44 112 ILE A C 1
ATOM 853 O O . ILE A 1 112 ? 27.535 -12.911 25.545 1.00 79.44 112 ILE A O 1
ATOM 857 N N . LYS A 1 113 ? 26.024 -11.578 24.550 1.00 76.94 113 LYS A N 1
ATOM 858 C CA . LYS A 1 113 ? 27.007 -10.705 23.892 1.00 76.94 113 LYS A CA 1
ATOM 859 C C . LYS A 1 113 ? 27.950 -10.011 24.880 1.00 76.94 113 LYS A C 1
ATOM 861 O O . LYS A 1 113 ? 29.092 -9.754 24.534 1.00 76.94 113 LYS A O 1
ATOM 866 N N . ARG A 1 114 ? 27.499 -9.702 26.101 1.00 63.50 114 ARG A N 1
ATOM 867 C CA . ARG A 1 114 ? 28.346 -9.086 27.142 1.00 63.50 114 ARG A CA 1
ATOM 868 C C . ARG A 1 114 ? 29.353 -10.041 27.792 1.00 63.50 114 ARG A C 1
ATOM 870 O O . ARG A 1 114 ? 30.185 -9.567 28.557 1.00 63.50 114 ARG A O 1
ATOM 877 N N . ARG A 1 115 ? 29.233 -11.356 27.576 1.00 57.09 115 ARG A N 1
ATOM 878 C CA . ARG A 1 115 ? 30.110 -12.382 28.170 1.00 57.09 115 ARG A CA 1
ATOM 879 C C . ARG A 1 115 ? 31.193 -12.908 27.214 1.00 57.09 115 ARG A C 1
ATOM 881 O O . ARG A 1 115 ? 31.973 -13.754 27.641 1.00 57.09 115 ARG A O 1
ATOM 888 N N . GLN A 1 116 ? 31.221 -12.440 25.965 1.00 53.28 116 GLN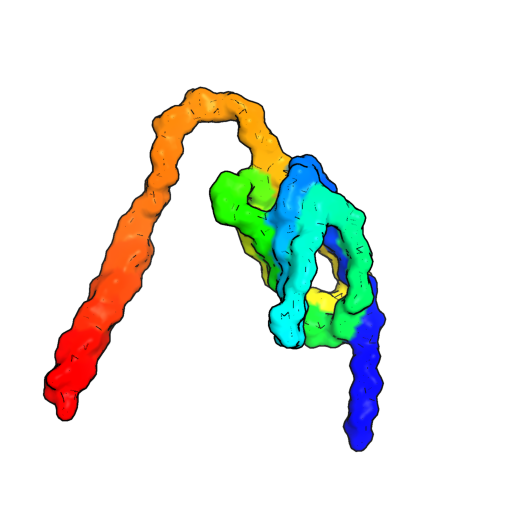 A N 1
ATOM 889 C CA . GLN A 1 116 ? 32.340 -12.614 25.029 1.00 53.28 116 GLN A CA 1
ATOM 890 C C . GLN A 1 116 ? 33.230 -11.375 25.065 1.00 53.28 116 GLN A C 1
ATOM 892 O O . GLN A 1 116 ? 34.457 -11.553 24.932 1.00 53.28 116 GLN A O 1
#

Sequence (116 aa):
MTAVPTYVDLKVIVNNGSNVQIRFDNGSYISIKSSSQFLVRNDSYVYITTPIGSNSIINNVSTNFYILFVTNDSVVNVTFVKSHELNSSSSPSVDLLGVGLGVMALAIYLIIKRRQ

Radius of gyration: 19.59 Å; Cα contacts (8 Å, |Δi|>4): 194; chains: 1; bounding box: 54×24×51 Å

Secondary structure (DSSP, 8-state):
--PPPPEEEEEEEEES---EEEEETTS-EEEESS-EEEEEETTEEEEEE--TT--EEETTEE-SEEEEEE-SSEEEEEEE---------------HHHHHHHHHHHHHHHHHHTT-

Foldseek 3Di:
DDDDFDWAKEKEAEAPFDWKKKAWQVRDIDIDRHIDMDTHTAQTKIKIADDPPWQKAKPNRRDRIDIDGDHHHHYIYIYTDPPPDPPDPDDPPPVCVVVVVVVVVVVVVVVVVVVD

Organism: Sulfolobus acidocaldarius (strain ATCC 33909 / DSM 639 / JCM 8929 / NBRC 15157 / NCIMB 11770) (NCBI:txid330779)

Nearest PDB structures (foldseek):
  1z3q-assembly1_A  TM=5.685E-01  e=4.940E-01  Musa acuminata
  4bct-assembly1_A  TM=5.670E-01  e=1.207E+00  Actinidia deliciosa
  7arx-assembly1_A  TM=5.387E-01  e=1.079E+00  Homo sapiens
  4igd-assembly1_A  TM=5.596E-01  e=2.787E+00  Homo sapiens
  7p20-assembly1_A  TM=5.253E-01  e=6.438E+00  Juniperus ashei